Protein AF-A0A357SZ84-F1 (afdb_monomer)

Solvent-accessible surface area (backbone atoms only — not comparable to full-atom values): 4450 Å² total; per-residue (Å²): 109,50,41,62,53,27,58,75,68,72,47,59,70,53,52,29,71,23,48,49,44,46,58,51,52,66,49,69,68,62,55,56,52,27,59,51,38,40,74,74,34,82,98,46,13,64,60,52,30,50,53,51,55,54,51,34,54,55,32,61,67,48,14,62,58,38,25,52,51,21,36,45,75,53,66,78,45,85,82,81,129

pLDDT: mean 93.49, std 5.89, range [59.31, 98.25]

Mean predicted aligned error: 4.04 Å

Radius of gyration: 16.56 Å; Cα contacts (8 Å, |Δi|>4): 78; chains: 1; bounding box: 36×34×42 Å

Foldseek 3Di:
DQLVVCVVVVHDPLSNPQVVLLPLLDQDVLLVVLVVQLVPPPPCSVVSNVVSVVVNVVSVVCNVVSNVVSCVSSVNDDDDD

Nearest PDB structures (foldseek):
  3g6b-assembly1_B  TM=5.275E-01  e=6.488E+00  Thermotoga maritima
  3g67-assembly1_B  TM=5.749E-01  e=9.060E+00  Thermotoga maritima
  3ja6-assembly1_I  TM=5.293E-01  e=7.667E+00  Escherichia coli

Secondary structure (DSSP, 8-state):
-HHHHHHHTT--HHHHHHHHHHT----HHHHHHHHHHHHHSTTTHHHHHHHHHHHHHHHHHHHHHHHHHHHHHHTS-----

Sequence (81 aa):
GAYLGAKITDAPAVVQKYLGLALIPQAGVAIGLSMITEQIIPGMGAVIRTIILSATVIYELVGPVAAKIALKKAGEITVKE

Structure (mmCIF, N/CA/C/O backbone):
data_AF-A0A357SZ84-F1
#
_entry.id   AF-A0A357SZ84-F1
#
loop_
_atom_site.group_PDB
_atom_site.id
_atom_site.type_symbol
_atom_site.label_atom_id
_atom_site.label_alt_id
_atom_site.label_comp_id
_atom_site.label_asym_id
_atom_site.label_entity_id
_atom_site.label_seq_id
_atom_site.pdbx_PDB_ins_code
_atom_site.Cartn_x
_atom_site.Cartn_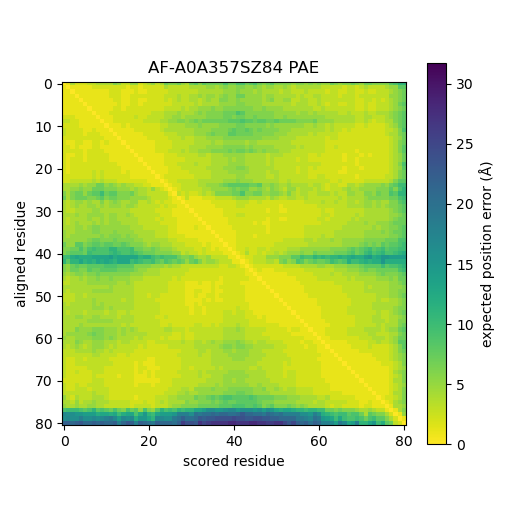y
_atom_site.Cartn_z
_atom_site.occupancy
_atom_site.B_iso_or_equiv
_atom_site.auth_seq_id
_atom_site.auth_comp_id
_atom_site.auth_asym_id
_atom_site.auth_atom_id
_atom_site.pdbx_PDB_model_num
ATOM 1 N N . GLY A 1 1 ? -2.177 -9.399 1.718 1.00 91.06 1 GLY A N 1
ATOM 2 C CA . GLY A 1 1 ? -1.263 -9.771 2.817 1.00 91.06 1 GLY A CA 1
ATOM 3 C C . GLY A 1 1 ? -1.849 -9.471 4.184 1.00 91.06 1 GLY A C 1
ATOM 4 O O . GLY A 1 1 ? -2.053 -10.403 4.946 1.00 91.06 1 GLY A O 1
ATOM 5 N N . ALA A 1 2 ? -2.159 -8.200 4.471 1.00 95.56 2 ALA A N 1
ATOM 6 C CA . ALA A 1 2 ? -2.545 -7.725 5.806 1.00 95.56 2 ALA A CA 1
ATOM 7 C C . ALA A 1 2 ? -3.629 -8.557 6.522 1.00 95.56 2 ALA A C 1
ATOM 9 O O . ALA A 1 2 ? -3.390 -8.993 7.638 1.00 95.56 2 ALA A O 1
ATOM 10 N N . TYR A 1 3 ? -4.772 -8.834 5.877 1.00 96.12 3 TYR A N 1
ATOM 11 C CA . TYR A 1 3 ? -5.856 -9.624 6.487 1.00 96.12 3 TYR A CA 1
ATOM 12 C C . TYR A 1 3 ? -5.390 -11.021 6.917 1.00 96.12 3 TYR A C 1
ATOM 14 O O . TYR A 1 3 ? -5.595 -11.427 8.056 1.00 96.12 3 TYR A O 1
ATOM 22 N N . LEU A 1 4 ? -4.734 -11.746 6.005 1.00 97.69 4 LEU A N 1
ATOM 23 C CA . LEU A 1 4 ? -4.264 -13.103 6.269 1.00 97.69 4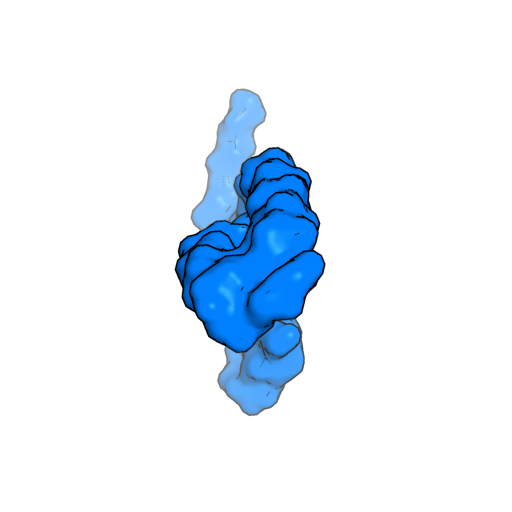 LEU A CA 1
ATOM 24 C C . LEU A 1 4 ? -3.199 -13.113 7.372 1.00 97.69 4 LEU A C 1
ATOM 26 O O . LEU A 1 4 ? -3.297 -13.920 8.287 1.00 97.69 4 LEU A O 1
ATOM 30 N N . GLY A 1 5 ? -2.228 -12.196 7.313 1.00 97.69 5 GLY A N 1
ATOM 31 C CA . GLY A 1 5 ? -1.192 -12.072 8.341 1.00 97.69 5 GLY A CA 1
ATOM 32 C C . GLY A 1 5 ? -1.785 -11.777 9.716 1.00 97.69 5 GLY A C 1
ATOM 33 O O . GLY A 1 5 ? -1.514 -12.503 10.664 1.00 97.69 5 GLY A O 1
ATOM 34 N N . ALA A 1 6 ? -2.677 -10.789 9.797 1.00 97.19 6 ALA A N 1
ATOM 35 C CA . ALA A 1 6 ? -3.356 -10.422 11.035 1.00 97.19 6 ALA A CA 1
ATOM 36 C C . ALA A 1 6 ? -4.215 -11.566 11.603 1.00 97.19 6 ALA A C 1
ATOM 38 O O . ALA A 1 6 ? -4.314 -11.710 12.817 1.00 97.19 6 ALA A O 1
ATOM 39 N N . LYS A 1 7 ? -4.817 -12.395 10.741 1.00 97.31 7 LYS A N 1
ATOM 40 C CA . LYS A 1 7 ? -5.586 -13.572 11.162 1.00 97.31 7 LYS A CA 1
ATOM 41 C C . LYS A 1 7 ? -4.690 -14.699 11.682 1.00 97.31 7 LYS A C 1
ATOM 43 O O . LYS A 1 7 ? -5.043 -15.337 12.663 1.00 97.31 7 LYS A O 1
ATOM 48 N N . ILE A 1 8 ? -3.543 -14.943 11.042 1.00 98.25 8 ILE A N 1
ATOM 49 C CA . ILE A 1 8 ? -2.579 -15.971 11.477 1.00 98.25 8 ILE A CA 1
ATOM 50 C C . ILE A 1 8 ? -1.969 -15.615 12.840 1.00 98.25 8 ILE A C 1
ATOM 52 O O . ILE A 1 8 ? -1.719 -16.507 13.642 1.00 98.25 8 ILE A O 1
ATOM 56 N N . THR A 1 9 ? -1.747 -14.328 13.114 1.00 97.69 9 THR A N 1
ATOM 57 C CA . THR A 1 9 ? -1.152 -13.854 14.376 1.00 97.69 9 THR A CA 1
ATOM 58 C C . THR A 1 9 ? -2.176 -13.544 15.472 1.00 97.69 9 THR A C 1
ATOM 60 O O . THR A 1 9 ? -1.810 -12.919 16.460 1.00 97.69 9 THR A O 1
ATOM 63 N N . ASP A 1 10 ? -3.449 -13.894 15.273 1.00 97.06 10 ASP A N 1
ATOM 64 C CA . ASP A 1 10 ? -4.561 -13.598 16.191 1.00 97.06 10 ASP A CA 1
ATOM 65 C C . ASP A 1 10 ? -4.648 -12.113 16.617 1.00 97.06 10 ASP A C 1
ATOM 67 O O . ASP A 1 10 ? -4.894 -11.755 17.769 1.00 97.06 10 ASP A O 1
ATOM 71 N N . ALA A 1 11 ? -4.402 -11.207 15.665 1.00 97.31 11 ALA A N 1
ATOM 72 C CA . ALA A 1 11 ? -4.449 -9.768 15.907 1.00 97.31 11 ALA A CA 1
ATOM 73 C C . ALA A 1 11 ? -5.899 -9.280 16.120 1.00 97.31 11 ALA A C 1
ATOM 75 O O . ALA A 1 11 ? -6.837 -9.909 15.626 1.00 97.31 11 ALA A O 1
ATOM 76 N N . PRO A 1 12 ? -6.122 -8.115 16.758 1.00 96.81 12 PRO A N 1
ATOM 77 C CA . PRO A 1 12 ? -7.466 -7.587 16.993 1.00 96.81 12 PRO A CA 1
ATOM 78 C C . PRO A 1 12 ? -8.319 -7.470 15.719 1.00 96.81 12 PRO A C 1
ATOM 80 O O . PRO A 1 12 ? -7.821 -7.116 14.647 1.00 96.81 12 PRO A O 1
ATOM 83 N N . ALA A 1 13 ? -9.634 -7.682 15.838 1.00 95.69 13 ALA A N 1
ATOM 84 C CA . ALA A 1 13 ? -10.562 -7.680 14.698 1.00 95.69 13 ALA A CA 1
ATOM 85 C C . ALA A 1 13 ? -10.525 -6.379 13.869 1.00 95.69 13 ALA A C 1
ATOM 87 O O . ALA A 1 13 ? -10.667 -6.415 12.645 1.00 95.69 13 ALA A O 1
ATOM 88 N N . VAL A 1 14 ? -10.291 -5.230 14.515 1.00 96.69 14 VAL A N 1
ATOM 89 C CA . VAL A 1 14 ? -10.128 -3.932 13.835 1.00 96.69 14 VAL A CA 1
ATOM 90 C C . VAL A 1 14 ? -8.877 -3.899 12.951 1.00 96.69 14 VAL A C 1
ATOM 92 O O . VAL A 1 14 ? -8.941 -3.401 11.827 1.00 96.69 14 VAL A O 1
ATOM 95 N N . VAL A 1 15 ? -7.775 -4.512 13.396 1.00 96.44 15 VAL A N 1
ATOM 96 C CA . VAL A 1 15 ? -6.531 -4.639 12.623 1.00 96.44 15 VAL A CA 1
ATOM 97 C C . VAL A 1 15 ? -6.754 -5.569 11.437 1.00 96.44 15 VAL A C 1
ATOM 99 O O . VAL A 1 15 ? -6.468 -5.186 10.304 1.00 96.44 15 VAL A O 1
ATOM 102 N N . GLN A 1 16 ? -7.344 -6.747 11.665 1.00 96.69 16 GLN A N 1
ATOM 103 C CA . GLN A 1 16 ? -7.661 -7.691 10.587 1.00 96.69 16 GLN A CA 1
ATOM 104 C C . GLN A 1 16 ? -8.507 -7.025 9.491 1.00 96.69 16 GLN A C 1
ATOM 106 O O . GLN A 1 16 ? -8.222 -7.178 8.302 1.00 96.69 16 GLN A O 1
ATOM 111 N N . LYS A 1 17 ? -9.526 -6.251 9.887 1.00 95.88 17 LYS A N 1
ATOM 112 C CA . LYS A 1 17 ? -10.508 -5.659 8.973 1.00 95.88 17 LYS A CA 1
ATOM 113 C C . LYS A 1 17 ? -10.012 -4.407 8.242 1.00 95.88 17 LYS A C 1
ATOM 115 O O . LYS A 1 17 ? -10.367 -4.231 7.077 1.00 95.88 17 LYS A O 1
ATOM 120 N N . TYR A 1 18 ? -9.237 -3.534 8.892 1.00 96.88 18 TYR A N 1
ATOM 121 C CA . TYR A 1 18 ? -8.944 -2.194 8.357 1.00 96.88 18 TYR A CA 1
ATOM 122 C C . TYR A 1 18 ? -7.480 -1.946 7.984 1.00 96.88 18 TYR A C 1
ATOM 124 O O . TYR A 1 18 ? -7.228 -1.063 7.162 1.00 96.88 18 TYR A O 1
ATOM 132 N N . LEU A 1 19 ? -6.525 -2.741 8.482 1.00 95.81 19 LEU A N 1
ATOM 133 C CA . LEU A 1 19 ? -5.100 -2.535 8.189 1.00 95.81 19 LEU A CA 1
ATOM 134 C C . LEU A 1 19 ? -4.803 -2.569 6.683 1.00 95.81 19 LEU A C 1
ATOM 136 O O . LEU A 1 19 ? -4.054 -1.742 6.180 1.00 95.81 19 LEU A O 1
ATOM 140 N N . GLY A 1 20 ? -5.430 -3.482 5.935 1.00 94.75 20 GLY A N 1
ATOM 141 C CA . GLY A 1 20 ? -5.232 -3.559 4.484 1.00 94.75 20 GLY A CA 1
ATOM 142 C C . GLY A 1 20 ? -5.644 -2.2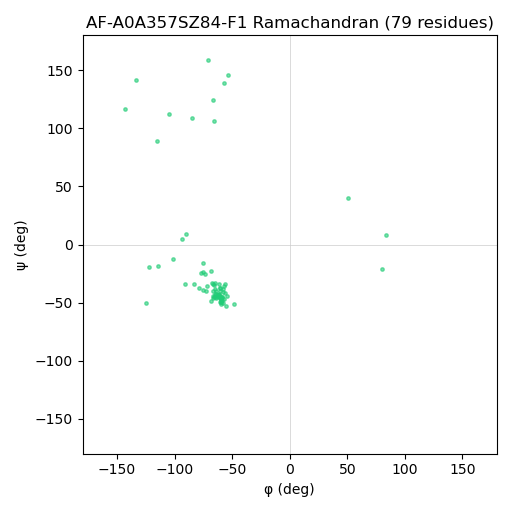81 3.745 1.00 94.75 20 GLY A C 1
ATOM 143 O O . GLY A 1 20 ? -4.956 -1.869 2.820 1.00 94.75 20 GLY A O 1
ATOM 144 N N . LEU A 1 21 ? -6.727 -1.632 4.184 1.00 94.50 21 LEU A N 1
ATOM 145 C CA . LEU A 1 21 ? -7.205 -0.376 3.601 1.00 94.50 21 LEU A CA 1
ATOM 146 C C . LEU A 1 21 ? -6.272 0.795 3.956 1.00 94.50 21 LEU A C 1
ATOM 148 O O . LEU A 1 21 ? -6.033 1.663 3.122 1.00 94.50 21 LEU A O 1
ATOM 152 N N . ALA A 1 22 ? -5.708 0.789 5.167 1.00 94.44 22 ALA A N 1
ATOM 153 C CA . ALA A 1 22 ? -4.733 1.785 5.611 1.00 94.44 22 ALA A CA 1
ATOM 154 C C . ALA A 1 22 ? -3.381 1.691 4.876 1.00 94.44 22 ALA A C 1
ATOM 156 O O . ALA A 1 22 ? -2.661 2.681 4.805 1.00 94.44 22 ALA A O 1
ATOM 157 N N . LEU A 1 23 ? -3.053 0.525 4.309 1.00 93.75 23 LEU A N 1
ATOM 158 C CA . LEU A 1 23 ? -1.802 0.259 3.588 1.00 93.75 23 LEU A CA 1
ATOM 159 C C . LEU A 1 23 ? -1.894 0.471 2.067 1.00 93.75 23 LEU A C 1
ATOM 161 O O . LEU A 1 23 ? -0.937 0.168 1.367 1.00 93.75 23 LEU A O 1
ATOM 165 N N . ILE A 1 24 ? -3.017 0.959 1.535 1.00 89.94 24 ILE A N 1
ATOM 166 C CA . ILE A 1 24 ? -3.143 1.309 0.108 1.00 89.94 24 ILE A CA 1
ATOM 167 C C . ILE A 1 24 ? -2.154 2.397 -0.355 1.00 89.94 24 ILE A C 1
ATOM 169 O O . ILE A 1 24 ? -1.569 2.207 -1.423 1.00 89.94 24 ILE A O 1
ATOM 173 N N . PRO A 1 25 ? -1.946 3.519 0.367 1.00 86.75 25 PRO A N 1
ATOM 174 C CA . PRO A 1 25 ? -0.974 4.527 -0.059 1.00 86.75 25 PRO A CA 1
ATOM 175 C C . PRO A 1 25 ? 0.441 3.941 -0.003 1.00 86.75 25 PRO A C 1
ATOM 177 O O . PRO A 1 25 ? 0.974 3.715 1.083 1.00 86.75 25 PRO A O 1
ATOM 180 N N . GLN A 1 26 ? 1.027 3.635 -1.163 1.00 85.31 26 GLN A N 1
ATOM 181 C CA . GLN A 1 26 ? 2.360 3.045 -1.308 1.00 85.31 26 GLN A CA 1
ATOM 182 C C . GLN A 1 26 ? 3.044 3.645 -2.540 1.00 85.31 26 GLN A C 1
ATOM 184 O O . GLN A 1 26 ? 2.608 3.424 -3.669 1.00 85.31 26 GLN A O 1
ATOM 189 N N . ALA A 1 27 ? 4.148 4.363 -2.329 1.00 88.81 27 ALA A N 1
ATOM 190 C CA . ALA A 1 27 ? 4.898 5.010 -3.408 1.00 88.81 27 ALA A CA 1
ATOM 191 C C . ALA A 1 27 ? 6.376 4.591 -3.427 1.00 88.81 27 ALA A C 1
ATOM 193 O O . ALA A 1 27 ? 6.889 4.150 -4.454 1.00 88.81 27 ALA A O 1
ATOM 194 N N . GLY A 1 28 ? 7.058 4.671 -2.281 1.00 91.19 28 GLY A N 1
ATOM 195 C CA . GLY A 1 28 ? 8.525 4.628 -2.221 1.00 91.19 28 GLY A CA 1
ATOM 196 C C . GLY A 1 28 ? 9.167 3.403 -2.878 1.00 91.19 28 GLY A C 1
ATOM 197 O O . GLY A 1 28 ? 10.024 3.549 -3.747 1.00 91.19 28 GLY A O 1
ATOM 198 N N . VAL A 1 29 ? 8.733 2.194 -2.505 1.00 94.25 29 VAL A N 1
ATOM 199 C CA . VAL A 1 29 ? 9.333 0.950 -3.022 1.00 94.25 29 VAL A CA 1
ATOM 200 C C . VAL A 1 29 ? 9.085 0.792 -4.523 1.00 94.25 29 VAL A C 1
ATOM 202 O O . VAL A 1 29 ? 10.013 0.483 -5.266 1.00 94.25 29 VAL A O 1
ATOM 205 N N . ALA A 1 30 ? 7.857 1.044 -4.987 1.00 93.12 30 ALA A N 1
ATOM 206 C CA . ALA A 1 30 ? 7.501 0.904 -6.397 1.00 93.12 30 ALA A CA 1
ATOM 207 C C . ALA A 1 30 ? 8.285 1.892 -7.277 1.00 93.12 30 ALA A C 1
ATOM 209 O O . ALA A 1 30 ? 8.881 1.485 -8.275 1.00 93.12 30 ALA A O 1
ATOM 210 N N . ILE A 1 31 ? 8.358 3.164 -6.868 1.00 95.12 31 ILE A N 1
ATOM 211 C CA . ILE A 1 31 ? 9.133 4.190 -7.577 1.00 95.12 31 ILE A CA 1
ATOM 212 C C . ILE A 1 31 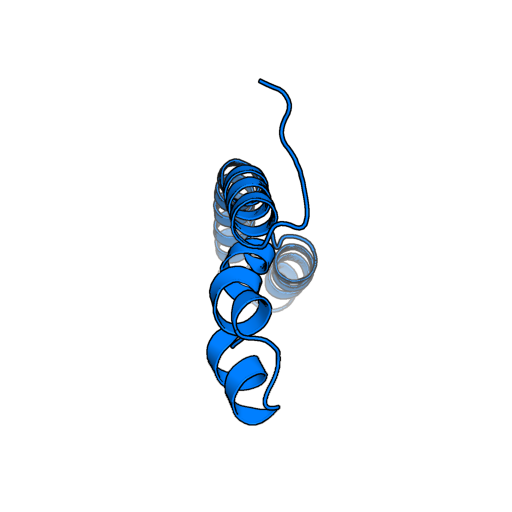? 10.614 3.794 -7.634 1.00 95.12 31 ILE A C 1
ATOM 214 O O . ILE A 1 31 ? 11.195 3.786 -8.720 1.00 95.12 31 ILE A O 1
ATOM 218 N N . GLY A 1 32 ? 11.212 3.410 -6.502 1.00 94.88 32 GLY A N 1
ATOM 219 C CA . GLY A 1 32 ? 12.625 3.026 -6.440 1.00 94.88 32 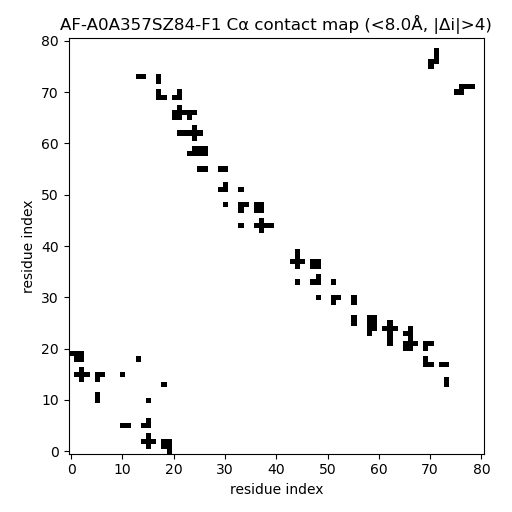GLY A CA 1
ATOM 220 C C . GLY A 1 32 ? 12.967 1.839 -7.348 1.00 94.88 32 GLY A C 1
ATOM 221 O O . GLY A 1 32 ? 13.918 1.904 -8.126 1.00 94.88 32 GLY A O 1
ATOM 222 N N . LEU A 1 33 ? 12.149 0.781 -7.324 1.00 95.81 33 LEU A N 1
ATOM 223 C CA . LEU A 1 33 ? 12.334 -0.385 -8.197 1.00 95.81 33 LEU A CA 1
ATOM 224 C C . LEU A 1 33 ? 12.144 -0.043 -9.680 1.00 95.81 33 LEU A C 1
ATOM 226 O O . LEU A 1 33 ? 12.826 -0.612 -10.534 1.00 95.81 33 LEU A O 1
ATOM 230 N N . SER A 1 34 ? 11.259 0.903 -10.002 1.00 95.62 34 SER A N 1
ATOM 231 C CA . SER A 1 34 ? 11.045 1.337 -11.386 1.00 95.62 34 SER A CA 1
ATOM 232 C C . SER A 1 34 ? 12.264 2.050 -11.983 1.00 95.62 34 SER A C 1
ATOM 234 O O . SER A 1 34 ? 12.568 1.850 -13.156 1.00 95.62 34 SER A O 1
ATOM 236 N N . MET A 1 35 ? 13.013 2.805 -11.170 1.00 95.00 35 MET A N 1
ATOM 237 C CA . MET A 1 35 ? 14.260 3.455 -11.594 1.00 95.00 35 MET A CA 1
ATOM 238 C C . MET A 1 35 ? 15.352 2.427 -11.902 1.00 95.00 35 MET A C 1
ATOM 240 O O . MET A 1 35 ? 16.075 2.568 -12.883 1.00 95.00 35 MET A O 1
ATOM 244 N N . ILE A 1 36 ? 15.449 1.369 -11.091 1.00 96.00 36 ILE A N 1
ATOM 245 C CA . ILE A 1 36 ? 16.383 0.263 -11.341 1.00 96.00 36 ILE A CA 1
ATOM 246 C C . ILE A 1 36 ? 15.966 -0.487 -12.611 1.00 96.00 36 ILE A C 1
ATOM 248 O O . ILE A 1 36 ? 16.799 -0.766 -13.468 1.00 96.00 36 ILE A O 1
ATOM 252 N N . THR A 1 37 ? 14.669 -0.763 -12.764 1.00 95.88 37 THR A N 1
ATOM 253 C CA . THR A 1 37 ? 14.109 -1.454 -13.937 1.00 95.88 37 THR A CA 1
ATOM 254 C C . THR A 1 37 ? 14.422 -0.716 -15.238 1.00 95.88 37 THR A C 1
ATOM 256 O O . THR A 1 37 ? 14.751 -1.355 -16.236 1.00 95.88 37 THR A O 1
ATOM 259 N N . GLU A 1 38 ? 14.380 0.618 -15.220 1.00 94.56 38 GLU A N 1
ATOM 260 C CA . GLU A 1 38 ? 14.774 1.448 -16.360 1.00 94.56 38 GLU A CA 1
ATOM 261 C C 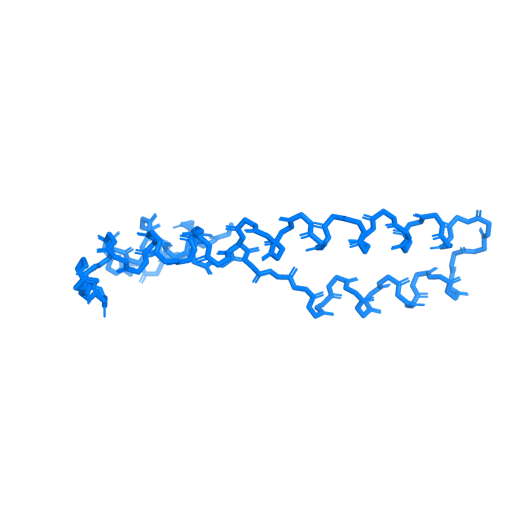. GLU A 1 38 ? 16.215 1.189 -16.822 1.00 94.56 38 GLU A C 1
ATOM 263 O O . GLU A 1 38 ? 16.484 1.185 -18.021 1.00 94.56 38 GLU A O 1
ATOM 268 N N . GLN A 1 39 ? 17.124 0.916 -15.884 1.00 94.31 39 GLN A N 1
ATOM 269 C CA . GLN A 1 39 ? 18.543 0.687 -16.162 1.00 94.31 39 GLN A CA 1
ATOM 270 C C . GLN A 1 39 ? 18.842 -0.750 -16.604 1.00 94.31 39 GLN A C 1
ATOM 272 O O . GLN A 1 39 ? 19.742 -0.963 -17.415 1.00 94.31 39 GLN A O 1
ATOM 277 N N . ILE A 1 40 ? 18.115 -1.738 -16.067 1.00 95.81 40 ILE A N 1
ATOM 278 C CA . ILE A 1 40 ? 18.440 -3.164 -16.252 1.00 95.81 40 ILE A CA 1
ATOM 279 C C . ILE A 1 40 ? 17.581 -3.876 -17.304 1.00 95.81 40 ILE A C 1
ATOM 281 O O . ILE A 1 40 ? 17.926 -4.989 -17.694 1.00 95.81 40 ILE A O 1
ATOM 285 N N . ILE A 1 41 ? 16.478 -3.269 -17.765 1.00 94.25 41 ILE A N 1
ATOM 286 C CA . ILE A 1 41 ? 15.621 -3.821 -18.829 1.00 94.25 41 ILE A CA 1
ATOM 287 C C . ILE A 1 41 ? 15.657 -2.908 -20.066 1.00 94.25 41 ILE A C 1
ATOM 289 O O . ILE A 1 41 ? 14.808 -2.017 -20.214 1.00 94.25 41 ILE A O 1
ATOM 293 N N . PRO A 1 42 ? 16.607 -3.135 -20.995 1.00 89.81 42 PRO A N 1
ATOM 294 C CA . PRO A 1 42 ? 16.692 -2.383 -22.241 1.00 89.81 42 PRO A CA 1
ATOM 295 C C . PRO A 1 42 ? 15.393 -2.472 -23.051 1.00 89.81 42 PRO A C 1
ATOM 297 O O . PRO A 1 42 ? 14.771 -3.528 -23.150 1.00 89.81 42 PRO A O 1
ATOM 300 N N . GLY A 1 43 ? 14.970 -1.354 -23.639 1.00 92.12 43 GLY A N 1
ATOM 301 C CA . GLY A 1 43 ? 13.813 -1.287 -24.542 1.00 92.12 43 GLY A CA 1
ATOM 302 C C . GLY A 1 43 ? 12.430 -1.248 -23.876 1.00 92.12 43 GLY A C 1
ATOM 303 O O . GLY A 1 43 ? 11.495 -0.760 -24.503 1.00 92.12 43 GLY A O 1
ATOM 304 N N . MET A 1 44 ? 12.280 -1.683 -22.618 1.00 94.56 44 MET A N 1
ATOM 305 C CA . MET A 1 44 ? 10.988 -1.643 -21.897 1.00 94.56 44 MET A CA 1
ATOM 306 C C . MET A 1 44 ? 11.023 -0.851 -20.590 1.00 94.56 44 MET A C 1
ATOM 308 O O . MET A 1 44 ? 9.974 -0.425 -20.108 1.00 94.56 44 MET A O 1
ATOM 312 N N . GLY A 1 45 ? 12.206 -0.625 -20.021 1.00 94.94 45 GLY A N 1
ATOM 313 C CA . GLY A 1 45 ? 12.358 -0.015 -18.706 1.00 94.94 45 GLY A CA 1
ATOM 314 C C . GLY A 1 45 ? 11.691 1.361 -18.560 1.00 94.94 45 GLY A C 1
ATOM 315 O O . GLY A 1 45 ? 10.998 1.599 -17.572 1.00 94.94 45 GLY A O 1
ATOM 316 N N . ALA A 1 46 ? 11.799 2.223 -19.577 1.00 95.25 46 ALA A N 1
ATOM 317 C CA . ALA A 1 46 ? 11.138 3.532 -19.591 1.00 95.25 46 ALA A CA 1
ATOM 318 C C . ALA A 1 46 ? 9.604 3.411 -19.543 1.00 95.25 46 ALA A C 1
ATOM 320 O O . ALA A 1 46 ? 8.953 4.099 -18.761 1.00 95.25 46 ALA A O 1
ATOM 321 N N . VAL A 1 47 ? 9.024 2.485 -20.317 1.00 96.94 47 VAL A N 1
ATOM 322 C CA . VAL A 1 47 ? 7.571 2.241 -20.337 1.00 96.94 47 VAL A CA 1
ATOM 323 C C . VAL A 1 47 ? 7.094 1.714 -18.984 1.00 96.94 47 VAL A C 1
ATOM 325 O O . VAL A 1 47 ? 6.097 2.200 -18.451 1.00 96.94 47 VAL A O 1
ATOM 328 N N . ILE A 1 48 ? 7.827 0.765 -18.393 1.00 96.56 48 ILE A N 1
ATOM 329 C CA . ILE A 1 48 ? 7.511 0.223 -17.065 1.00 96.56 48 ILE A CA 1
ATOM 330 C C . ILE A 1 48 ? 7.537 1.339 -16.021 1.00 96.56 48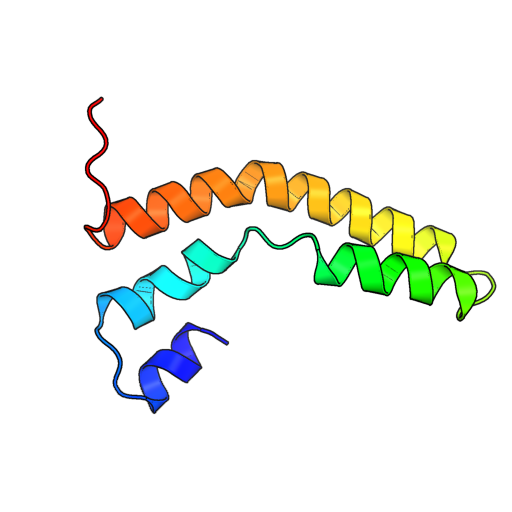 ILE A C 1
ATOM 332 O O . ILE A 1 48 ? 6.606 1.456 -15.222 1.00 96.56 48 ILE A O 1
ATOM 336 N N . ARG A 1 49 ? 8.563 2.195 -16.051 1.00 95.88 49 ARG A N 1
ATOM 337 C CA . ARG A 1 49 ? 8.662 3.339 -15.145 1.00 95.88 49 ARG A CA 1
ATOM 338 C C . ARG A 1 49 ? 7.489 4.295 -15.308 1.00 95.88 49 ARG A C 1
ATOM 340 O O . ARG A 1 49 ? 6.896 4.677 -14.302 1.00 95.88 49 ARG A O 1
ATOM 347 N N . THR A 1 50 ? 7.106 4.636 -16.536 1.00 96.50 50 THR A N 1
ATOM 348 C CA . THR A 1 50 ? 5.927 5.476 -16.781 1.00 96.50 50 THR A CA 1
ATOM 349 C C . THR A 1 50 ? 4.666 4.857 -16.180 1.00 96.50 50 THR A C 1
ATOM 351 O O . THR A 1 50 ? 3.955 5.543 -15.452 1.00 96.50 50 THR A O 1
ATOM 354 N N . ILE A 1 51 ? 4.423 3.561 -16.403 1.00 96.50 51 ILE A N 1
ATOM 355 C CA . ILE A 1 51 ? 3.252 2.855 -15.857 1.00 96.50 51 ILE A CA 1
ATOM 356 C C . ILE A 1 51 ? 3.242 2.904 -14.325 1.00 96.50 51 ILE A C 1
ATOM 358 O O . ILE A 1 51 ? 2.217 3.244 -13.732 1.00 96.50 51 ILE A O 1
ATOM 362 N N . ILE A 1 52 ? 4.376 2.597 -13.685 1.00 96.00 52 ILE A N 1
ATOM 363 C CA . ILE A 1 52 ? 4.499 2.609 -12.221 1.00 96.00 52 ILE A CA 1
ATOM 364 C C . ILE A 1 52 ? 4.206 4.010 -11.679 1.00 96.00 52 ILE A C 1
ATOM 366 O O . ILE A 1 52 ? 3.374 4.148 -10.787 1.00 96.00 52 ILE A O 1
ATOM 370 N N . LEU A 1 53 ? 4.835 5.049 -12.238 1.00 95.62 53 LEU A N 1
ATOM 371 C CA . LEU A 1 53 ? 4.633 6.429 -11.792 1.00 95.62 53 LEU A CA 1
ATOM 372 C C . LEU A 1 53 ? 3.179 6.879 -11.972 1.00 95.62 53 LEU A C 1
ATOM 374 O O . LEU A 1 53 ? 2.606 7.474 -11.060 1.00 95.62 53 LEU A O 1
ATOM 378 N N . SER A 1 54 ? 2.555 6.559 -13.109 1.00 96.06 54 SER A N 1
ATOM 379 C CA . SER A 1 54 ? 1.139 6.859 -13.347 1.00 96.06 54 SER A CA 1
ATOM 380 C C . SER A 1 54 ? 0.222 6.149 -12.347 1.00 96.06 54 SER A C 1
ATOM 382 O O . SER A 1 54 ? -0.702 6.767 -11.818 1.00 96.06 54 SER A O 1
ATOM 384 N N . ALA A 1 55 ? 0.491 4.878 -12.036 1.00 94.50 55 ALA A N 1
ATOM 385 C CA . ALA A 1 55 ? -0.257 4.142 -11.020 1.00 94.50 55 ALA A CA 1
ATOM 386 C C . ALA A 1 55 ? -0.064 4.748 -9.620 1.00 94.50 55 ALA A C 1
ATOM 388 O O . ALA A 1 55 ? -1.035 4.889 -8.876 1.00 94.50 55 ALA A O 1
ATOM 389 N N . THR A 1 56 ? 1.157 5.173 -9.279 1.00 94.12 56 THR A N 1
ATOM 390 C CA . THR A 1 56 ? 1.436 5.837 -8.001 1.00 94.12 56 THR A CA 1
ATOM 391 C C . THR A 1 56 ? 0.647 7.133 -7.849 1.00 94.12 56 THR A C 1
ATOM 393 O O . THR A 1 56 ? 0.096 7.366 -6.780 1.00 94.12 56 THR A O 1
ATOM 396 N N . VAL A 1 57 ? 0.497 7.940 -8.906 1.00 93.75 57 VAL A N 1
ATOM 397 C CA . VAL A 1 57 ? -0.352 9.147 -8.852 1.00 93.75 57 VAL A CA 1
ATOM 398 C C . VAL A 1 57 ? -1.795 8.791 -8.485 1.00 93.75 57 VAL A C 1
ATOM 400 O O . VAL A 1 57 ? -2.381 9.421 -7.608 1.00 93.75 57 VAL A O 1
ATOM 403 N N . ILE A 1 58 ? -2.366 7.754 -9.103 1.00 93.12 58 ILE A N 1
ATOM 404 C CA . ILE A 1 58 ? -3.729 7.299 -8.786 1.00 93.12 58 ILE A CA 1
ATOM 405 C C . ILE A 1 58 ? -3.815 6.841 -7.322 1.00 93.12 58 ILE A C 1
ATOM 407 O O . ILE A 1 58 ? -4.766 7.181 -6.614 1.00 93.12 58 ILE A O 1
ATOM 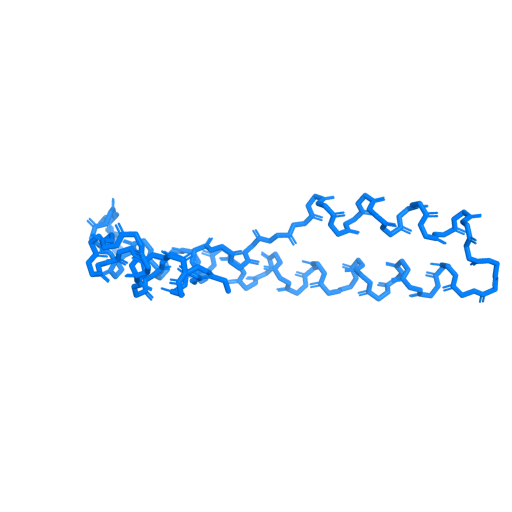411 N N . TYR A 1 59 ? -2.816 6.095 -6.849 1.00 90.00 59 TYR A N 1
ATOM 412 C CA . TYR A 1 59 ? -2.776 5.600 -5.472 1.00 90.00 59 TYR A CA 1
ATOM 413 C C . TYR A 1 59 ? -2.592 6.714 -4.448 1.00 90.00 59 TYR A C 1
ATOM 415 O O . TYR A 1 59 ? -3.180 6.627 -3.379 1.00 90.00 59 TYR A O 1
ATOM 423 N N . GLU A 1 60 ? -1.862 7.778 -4.759 1.00 90.88 60 GLU A N 1
ATOM 424 C CA . GLU A 1 60 ? -1.708 8.928 -3.862 1.00 90.88 60 GLU A CA 1
ATOM 425 C C . GLU A 1 60 ? -2.958 9.824 -3.835 1.00 90.88 60 GLU A C 1
ATOM 427 O O . GLU A 1 60 ? -3.215 10.490 -2.836 1.00 90.88 60 GLU A O 1
ATOM 432 N N . LEU A 1 61 ? -3.795 9.802 -4.879 1.00 92.12 61 LEU A N 1
ATOM 433 C CA . LEU A 1 61 ? -5.098 10.480 -4.863 1.00 92.12 61 LEU A CA 1
ATOM 434 C C . LEU A 1 61 ? -6.141 9.714 -4.033 1.00 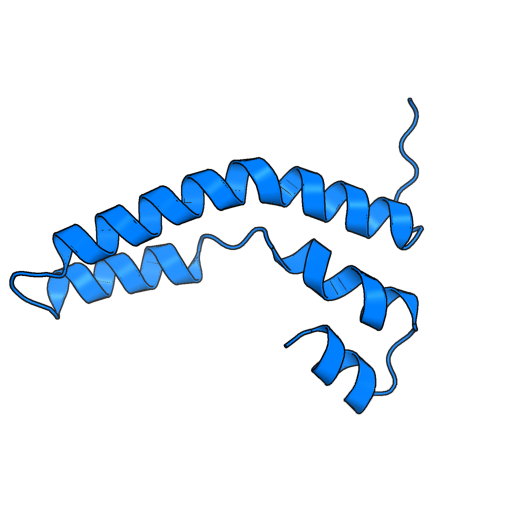92.12 61 LEU A C 1
ATOM 436 O O . LEU A 1 61 ? -6.938 10.316 -3.312 1.00 92.12 61 LEU A O 1
ATOM 440 N N . VAL A 1 62 ? -6.143 8.381 -4.120 1.00 92.25 62 VAL A N 1
ATOM 441 C CA . VAL A 1 62 ? -7.138 7.523 -3.445 1.00 92.25 62 VAL A CA 1
ATOM 442 C C . VAL A 1 62 ? -6.680 7.090 -2.047 1.00 92.25 62 VAL A C 1
ATOM 444 O O . VAL A 1 62 ? -7.490 6.952 -1.127 1.00 92.25 62 VAL A O 1
ATOM 447 N N . GLY A 1 63 ? -5.381 6.885 -1.866 1.00 93.69 63 GLY A N 1
ATOM 448 C CA . GLY A 1 63 ? -4.751 6.315 -0.678 1.00 93.69 63 GLY A CA 1
ATOM 449 C C . GLY A 1 63 ? -5.027 7.090 0.610 1.00 93.69 63 GLY A C 1
ATOM 450 O O . GLY A 1 63 ? -5.466 6.465 1.576 1.00 93.69 63 GLY A O 1
ATOM 451 N N . PRO A 1 64 ? -4.880 8.428 0.650 1.00 93.69 64 PRO A N 1
ATOM 452 C CA . PRO A 1 64 ? -5.211 9.224 1.831 1.00 93.69 64 PRO A CA 1
ATOM 453 C C . PRO A 1 64 ? -6.687 9.117 2.226 1.00 93.69 64 PRO A C 1
ATOM 455 O O . PRO A 1 64 ? -7.014 9.039 3.411 1.00 93.69 64 PRO A O 1
ATOM 458 N N . VAL A 1 65 ? -7.593 9.053 1.243 1.00 94.25 65 VAL A N 1
ATOM 459 C CA . VAL A 1 65 ? -9.032 8.878 1.490 1.00 94.25 65 VAL A CA 1
ATOM 460 C C . VAL A 1 65 ? -9.304 7.494 2.080 1.00 94.25 65 VAL A C 1
ATOM 462 O O . VAL A 1 65 ? -10.004 7.379 3.089 1.00 94.25 65 VAL A O 1
ATOM 465 N N . ALA A 1 66 ? -8.711 6.448 1.501 1.00 95.19 66 ALA A N 1
ATOM 466 C CA . ALA A 1 66 ? -8.818 5.083 2.005 1.00 95.19 66 ALA A CA 1
ATOM 467 C C . ALA A 1 66 ? -8.261 4.956 3.433 1.00 95.19 66 ALA A C 1
ATOM 469 O O . ALA A 1 66 ? -8.942 4.416 4.308 1.00 95.19 66 ALA A O 1
ATOM 470 N N . ALA A 1 67 ? -7.083 5.525 3.699 1.00 95.19 67 ALA A N 1
ATOM 471 C CA . ALA A 1 67 ? -6.465 5.538 5.020 1.00 95.19 67 ALA A CA 1
ATOM 472 C C . ALA A 1 67 ? -7.327 6.286 6.046 1.00 95.19 67 ALA A C 1
ATOM 474 O O . ALA A 1 67 ? -7.579 5.765 7.133 1.00 95.19 67 ALA A O 1
ATOM 475 N N . LYS A 1 68 ? -7.882 7.451 5.686 1.00 94.56 68 LYS A N 1
ATOM 476 C CA . LYS A 1 68 ? -8.816 8.192 6.548 1.00 94.56 68 LYS A CA 1
ATOM 477 C C . LYS A 1 68 ? -10.046 7.354 6.903 1.00 94.56 68 LYS A C 1
ATOM 479 O O . LYS A 1 68 ? -10.449 7.314 8.066 1.00 94.56 68 LYS A O 1
ATOM 484 N N . ILE A 1 69 ? -10.643 6.669 5.925 1.00 94.94 69 ILE A N 1
ATOM 485 C CA . ILE A 1 69 ? -11.798 5.787 6.155 1.00 94.94 69 ILE A CA 1
ATOM 486 C C . ILE A 1 69 ? -11.406 4.600 7.043 1.00 94.94 69 ILE A C 1
ATOM 488 O O . ILE A 1 69 ? -12.169 4.252 7.945 1.00 94.94 69 ILE A O 1
ATOM 492 N N . ALA A 1 70 ? -10.240 3.994 6.810 1.00 95.88 70 ALA A N 1
ATOM 493 C CA . ALA A 1 70 ? -9.729 2.879 7.605 1.00 95.88 70 ALA A CA 1
ATOM 494 C C . ALA A 1 70 ? -9.567 3.275 9.075 1.00 95.88 70 ALA A C 1
ATOM 496 O O . ALA A 1 70 ? -10.129 2.619 9.948 1.00 95.88 70 ALA A O 1
ATOM 497 N N . LEU A 1 71 ? -8.879 4.390 9.332 1.00 95.44 71 LEU A N 1
ATOM 498 C CA . LEU A 1 71 ? -8.629 4.904 10.678 1.00 95.44 71 LEU A CA 1
ATOM 499 C C . LEU A 1 71 ? -9.930 5.309 11.383 1.00 95.44 71 LEU A C 1
ATOM 501 O O . LEU A 1 71 ? -10.134 4.954 12.542 1.00 95.44 71 LEU A O 1
ATOM 505 N N . LYS A 1 72 ? -10.859 5.974 10.678 1.00 95.81 72 LYS A N 1
ATOM 506 C CA . LYS A 1 72 ? -12.175 6.328 11.239 1.00 95.81 72 LYS A CA 1
ATOM 507 C C . LYS A 1 72 ? -12.973 5.078 11.619 1.00 95.81 72 LYS A C 1
ATOM 509 O O . LYS A 1 72 ? -13.568 5.031 12.689 1.00 95.81 72 LYS A O 1
ATOM 514 N N . LYS A 1 73 ? -12.992 4.052 10.759 1.00 94.38 73 LYS A N 1
ATOM 515 C CA . LYS A 1 73 ? -13.726 2.801 11.020 1.00 94.38 73 LYS A CA 1
ATOM 516 C C . LYS A 1 73 ? -13.057 1.907 12.067 1.00 94.38 73 LYS A C 1
ATOM 518 O O . LYS A 1 73 ? -13.753 1.104 12.685 1.00 94.38 73 LYS A O 1
ATOM 523 N N . ALA A 1 74 ? -11.744 2.033 12.247 1.00 95.06 74 ALA A N 1
ATOM 524 C CA . ALA A 1 74 ? -11.001 1.382 13.320 1.00 95.06 74 ALA A CA 1
ATOM 525 C C . ALA A 1 74 ? -11.217 2.060 14.685 1.00 95.06 74 ALA A C 1
ATOM 527 O O . ALA A 1 74 ? -10.947 1.439 15.704 1.00 95.06 74 ALA A O 1
ATOM 528 N N . GLY A 1 75 ? -11.744 3.291 14.710 1.00 93.75 75 GLY A N 1
ATOM 529 C CA . GLY A 1 75 ? -11.925 4.074 15.936 1.00 93.75 75 GLY A CA 1
ATOM 530 C C . GLY A 1 75 ? -10.670 4.834 16.379 1.00 93.75 75 GLY A C 1
ATOM 531 O O . GLY A 1 75 ? -10.677 5.428 17.449 1.00 93.75 75 GLY A O 1
ATOM 532 N N . GLU A 1 76 ? -9.621 4.853 15.553 1.00 93.44 76 GLU A N 1
ATOM 533 C CA . GLU A 1 76 ? -8.324 5.478 15.865 1.00 93.44 76 GLU A CA 1
ATOM 534 C C . GLU A 1 76 ? -8.354 7.007 15.728 1.00 93.44 76 GLU A C 1
ATOM 536 O O . GLU A 1 76 ? -7.555 7.714 16.337 1.00 93.44 76 GLU A O 1
ATOM 541 N N . ILE A 1 77 ? -9.275 7.543 14.916 1.00 94.00 77 ILE A N 1
ATOM 542 C CA . ILE A 1 77 ? -9.447 8.989 14.734 1.00 94.00 77 ILE A CA 1
ATOM 543 C C . ILE A 1 77 ? -10.916 9.395 14.819 1.00 94.00 77 ILE A C 1
ATOM 545 O O . ILE A 1 77 ? -11.801 8.739 14.265 1.00 94.00 77 ILE A O 1
ATOM 549 N N . THR A 1 78 ? -11.163 10.549 15.442 1.00 85.88 78 THR A N 1
ATOM 550 C CA . THR A 1 78 ? -12.477 11.203 15.448 1.00 85.88 78 THR A CA 1
ATOM 551 C C . THR A 1 78 ? -12.422 12.391 14.499 1.00 85.88 78 THR A C 1
ATOM 553 O O . THR A 1 78 ? -11.697 13.354 14.740 1.00 85.88 78 THR A O 1
ATOM 556 N N . VAL A 1 79 ? -13.155 12.325 13.389 1.00 76.81 79 VAL A N 1
ATOM 557 C CA . VAL A 1 79 ? -13.243 13.449 12.449 1.00 76.81 79 VAL A CA 1
ATOM 558 C C . VAL A 1 79 ? -14.331 14.384 12.968 1.00 76.81 79 VAL A C 1
ATOM 560 O O . VAL A 1 79 ? -15.500 14.009 12.927 1.00 76.81 79 VAL A O 1
ATOM 563 N N . LYS A 1 80 ? -13.947 15.557 13.487 1.00 65.94 80 LYS A N 1
ATOM 564 C CA . LYS A 1 80 ? -14.891 16.670 13.653 1.00 65.94 80 LYS A CA 1
ATOM 565 C C . LYS A 1 80 ? -15.297 17.120 12.248 1.00 65.94 80 LYS A C 1
ATOM 567 O O . LYS A 1 80 ? -14.411 17.324 11.418 1.00 65.94 80 LYS A O 1
ATOM 572 N N . GLU A 1 81 ? -16.600 17.121 11.983 1.00 59.31 81 GLU A N 1
ATOM 573 C CA . GLU A 1 81 ? -17.183 17.582 10.715 1.00 59.31 81 GLU A CA 1
ATOM 574 C C . GLU A 1 81 ? -16.918 19.069 10.478 1.00 59.31 81 GLU A C 1
ATOM 576 O O . GLU A 1 81 ? -16.887 19.830 11.475 1.00 59.31 81 GLU A O 1
#